Protein AF-Q4T2N0-F1 (afdb_monomer_lite)

Organism: Tetraodon nigroviridis (NCBI:txid99883)

pLDDT: mean 71.39, std 13.15, range [42.53, 86.88]

Secondary structure (DSSP, 8-state):
--SSSTTS---HHHHHHHHHHHT--EEEEE----SS--PEEEEESTT----EEEEEETTEEEEE--

Structure (mmCIF, N/CA/C/O backbone):
data_AF-Q4T2N0-F1
#
_entry.id   AF-Q4T2N0-F1
#
loop_
_atom_site.group_PDB
_atom_site.id
_atom_site.type_symbol
_atom_site.label_atom_id
_atom_site.label_alt_id
_atom_site.label_comp_id
_atom_site.label_asym_id
_atom_site.label_entity_id
_atom_site.label_seq_id
_atom_site.pdbx_PDB_ins_code
_atom_site.Cartn_x
_atom_site.Cartn_y
_atom_site.Cartn_z
_atom_site.occupancy
_atom_site.B_iso_or_equiv
_atom_site.auth_seq_id
_atom_site.auth_comp_id
_atom_site.auth_asym_id
_atom_site.auth_atom_id
_atom_site.pdbx_PDB_model_num
ATOM 1 N N . LYS A 1 1 ? 12.847 6.597 17.168 1.00 46.19 1 LYS A N 1
ATOM 2 C CA . LYS A 1 1 ? 12.721 8.066 16.982 1.00 46.19 1 LYS A CA 1
ATOM 3 C C . LYS A 1 1 ? 13.016 8.390 15.516 1.00 46.19 1 LYS A C 1
ATOM 5 O O . LYS A 1 1 ? 14.092 8.883 15.219 1.00 46.19 1 LYS A O 1
ATOM 10 N N . GLU A 1 2 ? 12.120 8.041 14.592 1.00 52.53 2 GLU A N 1
ATOM 11 C CA . GLU A 1 2 ? 12.370 8.228 13.146 1.00 52.53 2 GLU A CA 1
ATOM 12 C C . GLU A 1 2 ? 11.146 8.726 12.363 1.00 52.53 2 GLU A C 1
ATOM 14 O O . GLU A 1 2 ? 11.149 8.688 11.143 1.00 52.53 2 GLU A O 1
ATOM 19 N N . VAL A 1 3 ? 10.117 9.224 13.055 1.00 47.75 3 VAL A N 1
ATOM 20 C CA . VAL A 1 3 ? 8.795 9.512 12.462 1.00 47.75 3 VAL A CA 1
ATOM 21 C C . VAL A 1 3 ? 8.442 11.006 12.445 1.00 47.75 3 VAL A C 1
ATOM 23 O O . VAL A 1 3 ? 7.376 11.383 11.980 1.00 47.75 3 VAL A O 1
ATOM 26 N N . GLU A 1 4 ? 9.314 11.871 12.973 1.00 51.19 4 GLU A N 1
ATOM 27 C CA . GLU A 1 4 ? 9.001 13.291 13.207 1.00 51.19 4 GLU A CA 1
ATOM 28 C C . GLU A 1 4 ? 9.422 14.296 12.103 1.00 51.19 4 GLU A C 1
ATOM 30 O O . GLU A 1 4 ? 8.850 15.386 12.093 1.00 51.19 4 GLU A O 1
ATOM 35 N N . PRO A 1 5 ? 10.347 14.028 11.152 1.00 42.53 5 PRO A N 1
ATOM 36 C CA . PRO A 1 5 ? 10.626 14.978 10.074 1.00 42.53 5 PRO A CA 1
ATOM 37 C C . PRO A 1 5 ? 9.811 14.677 8.805 1.00 42.53 5 PRO A C 1
ATOM 39 O O . PRO A 1 5 ? 9.929 13.605 8.211 1.00 42.53 5 PRO A O 1
ATOM 42 N N . MET A 1 6 ? 9.030 15.661 8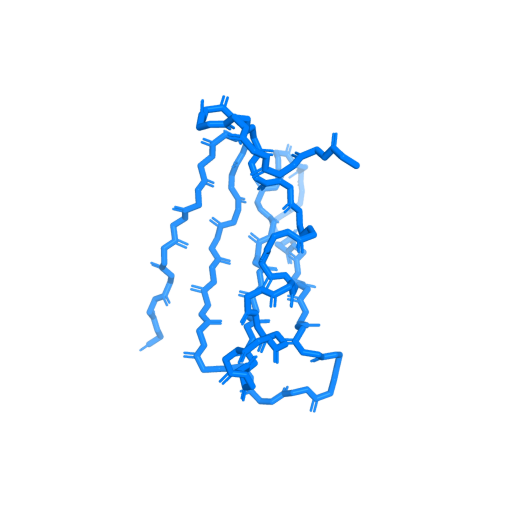.343 1.00 46.66 6 MET A N 1
ATOM 43 C CA . MET A 1 6 ? 8.433 15.644 7.001 1.00 46.66 6 MET A CA 1
ATOM 44 C C . MET A 1 6 ? 9.536 15.610 5.935 1.00 46.66 6 MET A C 1
ATOM 46 O O . MET A 1 6 ? 10.499 16.369 6.032 1.00 46.66 6 MET A O 1
ATOM 50 N N . SER A 1 7 ? 9.359 14.769 4.907 1.00 44.06 7 SER A N 1
ATOM 51 C CA . SER A 1 7 ? 10.309 14.501 3.807 1.00 44.06 7 SER A CA 1
ATOM 52 C C . SER A 1 7 ? 11.347 13.384 4.034 1.00 44.06 7 SER A C 1
ATOM 54 O O . SER A 1 7 ? 12.361 13.358 3.334 1.00 44.06 7 SER A O 1
ATOM 56 N N . LYS A 1 8 ? 11.109 12.431 4.948 1.00 43.03 8 LYS A N 1
ATOM 57 C CA . LYS A 1 8 ? 11.806 11.130 4.926 1.00 43.03 8 LYS A CA 1
ATOM 58 C C . LYS A 1 8 ? 10.999 10.108 4.124 1.00 43.03 8 LYS A C 1
ATOM 60 O O . LYS A 1 8 ? 9.783 10.022 4.293 1.00 43.03 8 LYS A O 1
ATOM 65 N N . GLU A 1 9 ? 11.683 9.356 3.263 1.00 48.75 9 GLU A N 1
ATOM 66 C CA . GLU A 1 9 ? 11.111 8.247 2.495 1.00 48.75 9 GLU A CA 1
ATOM 67 C C . GLU A 1 9 ? 10.311 7.342 3.432 1.00 48.75 9 GLU A C 1
ATOM 69 O O . GLU A 1 9 ? 10.829 6.771 4.392 1.00 48.75 9 GLU A O 1
ATOM 74 N N . SER A 1 10 ? 9.000 7.296 3.215 1.00 51.75 10 SER A N 1
ATOM 75 C CA . SER A 1 10 ? 8.131 6.434 3.997 1.00 51.75 10 SER A CA 1
ATOM 76 C C . SER A 1 10 ? 8.299 5.011 3.484 1.00 51.75 10 SER A C 1
ATOM 78 O O . SER A 1 10 ? 7.649 4.599 2.526 1.00 51.75 10 SER A O 1
ATOM 80 N N . ASP A 1 11 ? 9.212 4.276 4.111 1.00 60.41 11 ASP A N 1
ATOM 81 C CA . ASP A 1 11 ? 9.337 2.833 3.932 1.00 60.41 11 ASP A CA 1
ATOM 82 C C . ASP A 1 11 ? 8.094 2.096 4.457 1.00 60.41 11 ASP A C 1
ATOM 84 O O . ASP A 1 11 ? 7.197 2.677 5.082 1.00 60.41 11 ASP A O 1
ATOM 88 N N . HIS A 1 12 ? 8.069 0.781 4.234 1.00 61.03 12 HIS A N 1
ATOM 89 C CA . HIS A 1 12 ? 6.923 -0.113 4.433 1.00 61.03 12 HIS A CA 1
ATOM 90 C C . HIS A 1 12 ? 6.322 -0.018 5.850 1.00 61.03 12 HIS A C 1
ATOM 92 O O . HIS A 1 12 ? 5.126 -0.229 6.043 1.00 61.03 12 HIS A O 1
ATOM 98 N N . ILE A 1 13 ? 7.132 0.369 6.841 1.00 65.75 13 ILE A N 1
ATOM 99 C CA . ILE A 1 13 ? 6.749 0.520 8.250 1.00 65.75 13 ILE A CA 1
ATOM 100 C C . ILE A 1 13 ? 5.610 1.536 8.434 1.00 65.75 13 ILE A C 1
ATOM 102 O O . ILE A 1 13 ? 4.716 1.302 9.245 1.00 65.75 13 ILE A O 1
ATOM 106 N N . HIS A 1 14 ? 5.591 2.638 7.675 1.00 69.94 14 HIS A N 1
ATOM 107 C CA . HIS A 1 14 ? 4.535 3.652 7.807 1.00 69.94 14 HIS A CA 1
ATOM 108 C C . HIS A 1 14 ? 3.188 3.149 7.285 1.00 69.94 14 HIS A C 1
ATOM 110 O O . HIS A 1 14 ? 2.153 3.419 7.891 1.00 69.94 14 HIS A O 1
ATOM 116 N N . ILE A 1 15 ? 3.204 2.382 6.191 1.00 70.81 15 ILE A N 1
ATOM 117 C CA . ILE A 1 15 ? 1.997 1.791 5.601 1.00 70.81 15 ILE A CA 1
ATOM 118 C C . ILE A 1 15 ? 1.417 0.745 6.550 1.00 70.81 15 ILE A C 1
ATOM 120 O O . ILE A 1 15 ? 0.214 0.743 6.791 1.00 70.81 15 ILE A O 1
ATOM 124 N N . ILE A 1 16 ? 2.274 -0.082 7.154 1.00 72.62 16 ILE A N 1
ATOM 125 C CA . ILE A 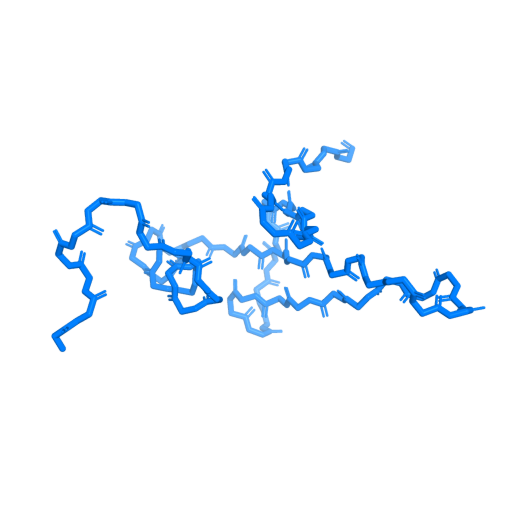1 16 ? 1.867 -1.078 8.151 1.00 72.62 16 ILE A CA 1
ATOM 126 C C . ILE A 1 16 ? 1.282 -0.392 9.391 1.00 72.62 16 ILE A C 1
ATOM 128 O O . ILE A 1 16 ? 0.208 -0.772 9.852 1.00 72.62 16 ILE A O 1
ATOM 132 N N . ALA A 1 17 ? 1.942 0.650 9.904 1.00 75.06 17 ALA A N 1
ATOM 133 C CA . ALA A 1 17 ? 1.462 1.390 11.068 1.00 75.06 17 ALA A CA 1
ATOM 134 C C . ALA A 1 17 ? 0.111 2.071 10.800 1.00 75.06 17 ALA A C 1
ATOM 136 O O . ALA A 1 17 ? -0.772 2.039 11.654 1.00 75.06 17 ALA A O 1
ATOM 137 N N . LEU A 1 18 ? -0.079 2.644 9.607 1.00 74.31 18 LEU A N 1
ATOM 138 C CA . LEU A 1 18 ? -1.345 3.249 9.200 1.00 74.31 18 LEU A CA 1
ATOM 139 C C . LEU A 1 18 ? -2.448 2.193 9.035 1.00 74.31 18 LEU A C 1
ATOM 141 O O . LEU A 1 18 ? -3.555 2.390 9.533 1.00 74.31 18 LEU A O 1
ATOM 145 N N . ALA A 1 19 ? -2.146 1.070 8.377 1.00 77.00 19 ALA A N 1
ATOM 146 C CA . ALA A 1 19 ? -3.063 -0.056 8.205 1.00 77.00 19 ALA A CA 1
ATOM 147 C C . ALA A 1 19 ? -3.552 -0.585 9.560 1.00 77.00 19 ALA A C 1
ATOM 149 O O . ALA A 1 19 ? -4.752 -0.760 9.768 1.00 77.00 19 ALA A O 1
ATOM 150 N N . GLN A 1 20 ? -2.631 -0.751 10.513 1.00 74.69 20 GLN A N 1
ATOM 151 C CA . GLN A 1 20 ? -2.941 -1.172 11.878 1.00 74.69 20 GLN A CA 1
ATOM 152 C C . GLN A 1 20 ? -3.727 -0.110 12.655 1.00 74.69 20 GLN A C 1
ATOM 154 O O . GLN A 1 20 ? -4.690 -0.449 13.336 1.00 74.69 20 GLN A O 1
ATOM 159 N N . ALA A 1 21 ? -3.365 1.171 12.540 1.00 79.88 21 ALA A N 1
ATOM 160 C CA . ALA A 1 21 ? -4.047 2.258 13.246 1.00 79.88 21 ALA A CA 1
ATOM 161 C C . ALA A 1 21 ? -5.486 2.477 12.752 1.00 79.88 21 ALA A C 1
ATOM 163 O O . ALA A 1 21 ? -6.376 2.778 13.545 1.00 79.88 21 ALA A O 1
ATOM 164 N N . LEU A 1 22 ? -5.717 2.324 11.446 1.00 79.25 22 LEU A N 1
ATOM 165 C CA . LEU A 1 22 ? -7.033 2.465 10.818 1.00 79.25 22 LEU A CA 1
ATOM 166 C C . LEU A 1 22 ? -7.807 1.141 10.751 1.00 79.25 22 LEU A C 1
ATOM 168 O O . LEU A 1 22 ? -8.962 1.137 10.331 1.00 79.25 22 LEU A O 1
ATOM 172 N N . ASN A 1 23 ? -7.190 0.033 11.171 1.00 79.69 23 ASN A N 1
ATOM 173 C CA . ASN A 1 23 ? -7.737 -1.319 11.097 1.00 79.69 23 ASN A CA 1
ATOM 174 C C . ASN A 1 23 ? -8.213 -1.697 9.675 1.00 79.69 23 ASN A C 1
ATOM 176 O O . ASN A 1 23 ? -9.273 -2.300 9.495 1.00 79.69 23 ASN A O 1
ATOM 180 N N . VAL A 1 24 ? -7.439 -1.302 8.659 1.00 82.94 24 VAL A N 1
ATOM 181 C CA . VAL A 1 24 ? -7.699 -1.573 7.237 1.00 82.94 24 VAL A CA 1
ATOM 182 C C . VAL A 1 24 ? -6.639 -2.507 6.669 1.00 82.94 24 VAL A C 1
ATOM 184 O O . VAL A 1 24 ? -5.484 -2.468 7.080 1.00 82.94 24 VAL A O 1
ATOM 187 N N . SER A 1 25 ? -7.028 -3.339 5.703 1.00 84.25 25 SER A N 1
ATOM 188 C CA . SER A 1 25 ? -6.093 -4.196 4.969 1.00 84.25 25 SER A CA 1
ATOM 189 C C . SER A 1 25 ? -5.628 -3.513 3.684 1.00 84.25 25 SER A C 1
ATOM 191 O O . SER A 1 25 ? -6.452 -3.026 2.900 1.00 84.25 25 SER A O 1
ATOM 193 N N . ILE A 1 26 ? -4.313 -3.478 3.478 1.00 86.12 26 ILE A N 1
ATOM 194 C CA . ILE A 1 26 ? -3.647 -2.813 2.354 1.00 86.12 26 ILE A CA 1
ATOM 195 C C . ILE A 1 26 ? -2.767 -3.835 1.631 1.00 86.12 26 ILE A C 1
ATOM 197 O O . ILE A 1 26 ? -2.043 -4.594 2.273 1.00 86.12 26 ILE A O 1
ATOM 201 N N . LEU A 1 27 ? -2.813 -3.834 0.301 1.00 86.31 27 LEU A N 1
ATOM 202 C CA . LEU A 1 27 ? -1.904 -4.585 -0.558 1.00 86.31 27 LEU A CA 1
ATOM 203 C C . LEU A 1 27 ? -0.946 -3.610 -1.235 1.00 86.31 27 LEU A C 1
ATOM 205 O O . LEU A 1 27 ? -1.384 -2.640 -1.849 1.00 86.31 27 LEU A O 1
ATOM 209 N N . VAL A 1 28 ? 0.353 -3.869 -1.120 1.00 85.44 28 VAL A N 1
ATOM 210 C CA . VAL A 1 28 ? 1.415 -3.094 -1.767 1.00 85.44 28 VAL A CA 1
ATOM 211 C C . VAL A 1 28 ? 2.084 -3.945 -2.840 1.00 85.44 28 VAL A C 1
ATOM 213 O O . VAL A 1 28 ? 2.649 -4.995 -2.549 1.00 85.44 28 VAL A O 1
ATOM 216 N N . GLU A 1 29 ? 2.015 -3.490 -4.080 1.00 84.44 29 GLU A N 1
ATOM 217 C CA . GLU A 1 29 ? 2.656 -4.060 -5.256 1.00 84.44 29 GLU A CA 1
ATOM 218 C C . GLU A 1 29 ? 4.000 -3.374 -5.504 1.00 84.44 29 GLU A C 1
ATOM 220 O O . GLU A 1 29 ? 4.062 -2.174 -5.734 1.00 84.44 29 GLU A O 1
ATOM 225 N N . TYR A 1 30 ? 5.089 -4.128 -5.482 1.00 80.56 30 TYR A N 1
ATOM 226 C CA . TYR A 1 30 ? 6.440 -3.662 -5.760 1.00 80.56 30 TYR A CA 1
ATOM 227 C C . TYR A 1 30 ? 6.765 -3.887 -7.223 1.00 80.56 30 TYR A C 1
ATOM 229 O O . TYR A 1 30 ? 6.925 -5.026 -7.677 1.00 80.56 30 TYR A O 1
ATOM 237 N N . MET A 1 31 ? 6.912 -2.782 -7.946 1.00 73.56 31 MET A N 1
ATOM 238 C CA . MET A 1 31 ? 7.391 -2.795 -9.317 1.00 73.56 31 MET A CA 1
ATOM 239 C C . MET A 1 31 ? 8.882 -2.457 -9.329 1.00 73.56 31 MET A C 1
ATOM 241 O O . MET A 1 31 ? 9.274 -1.302 -9.508 1.00 73.56 31 MET A O 1
ATOM 245 N N . ASP A 1 32 ? 9.714 -3.475 -9.113 1.00 69.19 32 ASP A N 1
ATOM 246 C CA . ASP A 1 32 ? 11.154 -3.367 -9.352 1.00 69.19 32 ASP A CA 1
ATOM 247 C C . ASP A 1 32 ? 11.467 -3.639 -10.833 1.00 69.19 32 ASP A C 1
ATOM 249 O O . ASP A 1 32 ? 10.752 -4.376 -11.513 1.00 69.19 32 ASP A O 1
ATOM 253 N N . ARG A 1 33 ? 12.547 -3.049 -11.352 1.00 59.56 33 ARG A N 1
ATOM 254 C CA . ARG A 1 33 ? 13.034 -3.215 -12.735 1.00 59.56 33 ARG A CA 1
ATOM 255 C C . ARG A 1 33 ? 13.666 -4.599 -12.981 1.00 59.56 33 ARG A C 1
ATOM 257 O O . ARG A 1 33 ? 14.617 -4.711 -13.752 1.00 59.56 33 ARG A O 1
ATOM 264 N N . GLY A 1 34 ? 13.172 -5.645 -12.323 1.00 57.09 34 GLY A N 1
ATOM 265 C CA . GLY A 1 34 ? 13.602 -7.022 -12.546 1.00 57.09 34 GLY A CA 1
ATOM 266 C C . GLY A 1 34 ? 13.129 -7.537 -13.909 1.00 57.09 34 GLY A C 1
ATOM 267 O O . GLY A 1 34 ? 12.010 -7.261 -14.329 1.00 57.09 34 GLY A O 1
ATOM 268 N N . GLU A 1 35 ? 13.972 -8.303 -14.603 1.00 53.03 35 GLU A N 1
ATOM 269 C CA . GLU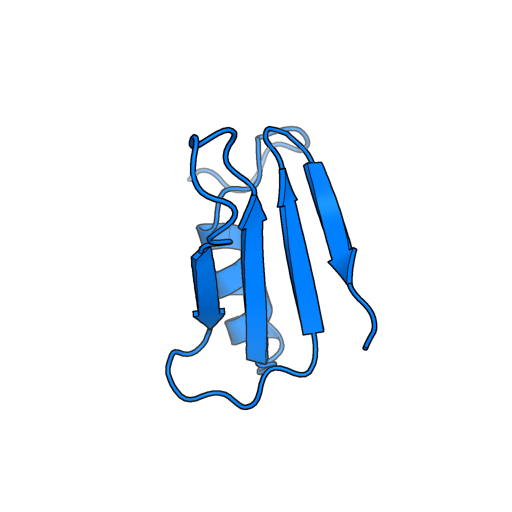 A 1 35 ? 13.759 -8.819 -15.972 1.00 53.03 35 GLU A CA 1
ATOM 270 C C . GLU A 1 35 ? 12.572 -9.794 -16.160 1.00 53.03 35 GLU A C 1
ATOM 272 O O . GLU A 1 35 ? 12.379 -10.340 -17.244 1.00 53.03 35 GLU A O 1
ATO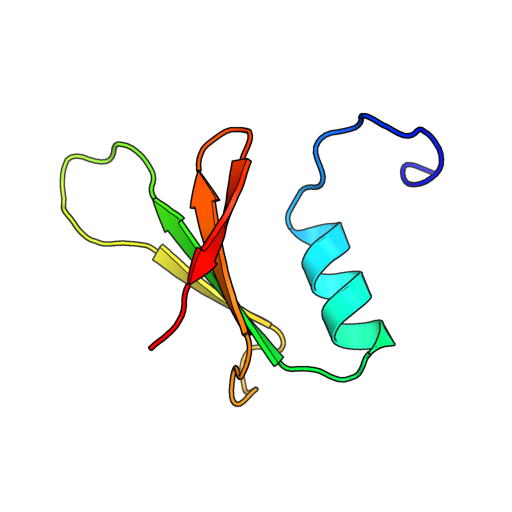M 277 N N . GLY A 1 36 ? 11.730 -10.007 -15.152 1.00 55.34 36 GLY A N 1
ATOM 278 C CA . GLY A 1 36 ? 10.509 -10.799 -15.263 1.00 55.34 36 GLY A CA 1
ATOM 279 C C . GLY A 1 36 ? 9.342 -9.975 -14.752 1.00 55.34 36 GLY A C 1
ATOM 280 O O . GLY A 1 36 ? 9.418 -9.456 -13.647 1.00 55.34 36 GLY A O 1
ATOM 281 N N . GLY A 1 37 ? 8.260 -9.859 -15.528 1.00 58.97 37 GLY A N 1
ATOM 282 C CA . GLY A 1 37 ? 7.041 -9.104 -15.187 1.00 58.97 37 GLY A CA 1
ATOM 283 C C . GLY A 1 37 ? 6.255 -9.615 -13.967 1.00 58.97 37 GLY A C 1
ATOM 284 O O . GLY A 1 37 ? 5.035 -9.493 -13.925 1.00 58.97 37 GLY A O 1
ATOM 285 N N . THR A 1 38 ? 6.927 -10.227 -12.997 1.00 59.09 38 THR A N 1
ATOM 286 C CA . THR A 1 38 ? 6.407 -10.629 -11.698 1.00 59.09 38 THR A CA 1
ATOM 287 C C . THR A 1 38 ? 6.477 -9.442 -10.745 1.00 59.09 38 THR A C 1
ATOM 289 O O . THR A 1 38 ? 7.532 -9.119 -10.202 1.00 59.09 38 THR A O 1
ATOM 292 N N . VAL A 1 39 ? 5.334 -8.790 -10.557 1.00 67.38 39 VAL A N 1
ATOM 293 C CA . VAL A 1 39 ? 5.129 -7.772 -9.525 1.00 67.38 39 VAL A CA 1
ATOM 294 C C . VAL A 1 39 ? 5.044 -8.481 -8.170 1.00 67.38 39 VAL A C 1
ATOM 296 O O . VAL A 1 39 ? 4.227 -9.388 -7.993 1.00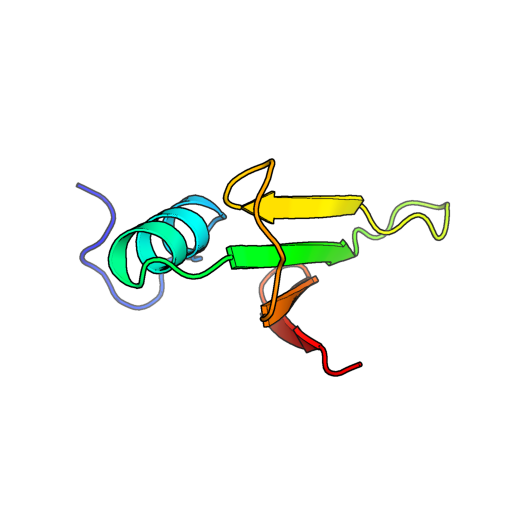 67.38 39 VAL A O 1
ATOM 299 N N . ASN A 1 40 ? 5.898 -8.107 -7.216 1.00 77.25 40 ASN A N 1
ATOM 300 C CA . ASN A 1 40 ? 5.841 -8.675 -5.867 1.00 77.25 40 ASN A CA 1
ATOM 301 C C . ASN A 1 40 ? 4.721 -7.981 -5.091 1.00 77.25 40 ASN A C 1
ATOM 303 O O . ASN A 1 40 ? 4.772 -6.773 -4.922 1.00 77.25 40 ASN A O 1
ATOM 307 N N . HIS A 1 41 ? 3.724 -8.711 -4.599 1.00 80.56 41 HIS A N 1
ATOM 308 C CA . HIS A 1 41 ? 2.678 -8.136 -3.748 1.00 80.56 41 HIS A CA 1
ATOM 309 C C . HIS A 1 41 ? 2.948 -8.471 -2.282 1.00 80.56 41 HIS A C 1
ATOM 311 O O . HIS A 1 41 ? 3.425 -9.559 -1.963 1.00 80.56 41 HIS A O 1
ATOM 317 N N . HIS A 1 42 ? 2.671 -7.535 -1.383 1.00 82.25 42 HIS A N 1
ATOM 318 C CA . HIS A 1 42 ? 2.729 -7.715 0.064 1.00 82.25 42 HIS A CA 1
ATOM 319 C C . HIS A 1 42 ? 1.397 -7.266 0.656 1.00 82.25 42 HIS A C 1
ATOM 321 O O . HIS A 1 42 ? 0.953 -6.149 0.395 1.00 82.25 42 HIS A O 1
ATOM 327 N N . VAL A 1 43 ? 0.751 -8.133 1.434 1.00 82.44 43 VAL A N 1
ATOM 328 C CA . VAL A 1 43 ? -0.544 -7.848 2.063 1.00 82.44 43 VAL A CA 1
ATOM 329 C C . VAL A 1 43 ? -0.327 -7.610 3.548 1.00 82.44 43 VAL A C 1
ATOM 331 O O . VAL A 1 43 ? 0.361 -8.379 4.214 1.00 82.44 43 VAL A O 1
ATOM 334 N N . PHE A 1 44 ? -0.915 -6.533 4.062 1.00 79.44 44 PHE A N 1
ATOM 335 C CA . PHE A 1 44 ? -0.844 -6.172 5.469 1.00 79.44 44 PHE A CA 1
ATOM 336 C C . PHE A 1 44 ? -2.246 -5.899 6.018 1.00 79.44 44 PHE A C 1
ATOM 338 O O . PHE A 1 44 ? -2.926 -5.007 5.500 1.00 79.44 44 PHE A O 1
ATOM 345 N N . PRO A 1 45 ? -2.670 -6.592 7.090 1.00 79.38 45 PRO A N 1
ATOM 346 C CA . PRO A 1 45 ? -2.048 -7.789 7.686 1.00 79.38 45 PRO A CA 1
ATOM 347 C C . PRO A 1 45 ? -2.038 -8.995 6.717 1.00 79.38 45 PRO A C 1
ATOM 349 O O . PRO A 1 45 ? -2.846 -9.020 5.797 1.00 79.38 45 PRO A O 1
ATOM 352 N N . GLU A 1 46 ? -1.149 -9.980 6.923 1.00 71.81 46 GLU A N 1
ATOM 353 C CA . GLU A 1 46 ? -0.881 -11.104 5.985 1.00 71.81 46 GLU A CA 1
ATOM 354 C C . GLU A 1 46 ? -2.114 -11.962 5.613 1.00 71.81 46 GLU A C 1
ATOM 356 O O . GLU A 1 46 ? -2.108 -12.597 4.564 1.00 71.81 46 GLU A O 1
ATOM 361 N N . ASP A 1 47 ? -3.193 -11.912 6.403 1.00 70.62 47 ASP A N 1
ATOM 362 C CA . ASP A 1 47 ? -4.468 -12.620 6.169 1.00 70.62 47 ASP A CA 1
ATOM 363 C C . ASP A 1 47 ? -5.674 -11.669 5.992 1.00 70.62 47 ASP A C 1
ATOM 365 O O . ASP A 1 47 ? -6.836 -12.052 6.156 1.00 70.62 47 ASP A O 1
ATOM 369 N N . GLY A 1 48 ? -5.413 -10.390 5.721 1.00 72.81 48 GLY A N 1
ATOM 370 C CA . GLY A 1 48 ? -6.449 -9.391 5.477 1.00 72.81 48 GLY A CA 1
ATOM 371 C C . GLY A 1 48 ? -7.096 -9.524 4.096 1.00 72.81 48 GLY A C 1
ATOM 372 O O . GLY A 1 48 ? -6.481 -10.026 3.162 1.00 72.81 48 GLY A O 1
ATOM 373 N N . ASP A 1 49 ? -8.323 -9.016 3.946 1.00 82.81 49 ASP A N 1
ATOM 374 C CA . ASP A 1 49 ? -8.947 -8.791 2.633 1.00 82.81 49 ASP A CA 1
ATOM 375 C C . ASP A 1 49 ? -8.621 -7.357 2.177 1.00 82.81 49 ASP A C 1
ATOM 377 O O . ASP A 1 49 ? -9.254 -6.403 2.6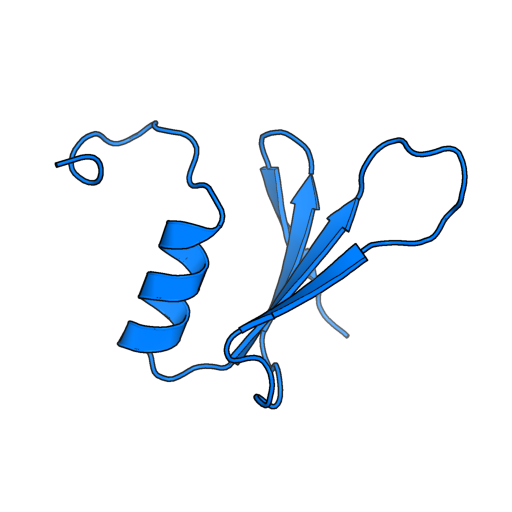57 1.00 82.81 49 ASP A O 1
ATOM 381 N N . PRO A 1 50 ? -7.583 -7.151 1.341 1.00 83.31 50 PRO A N 1
ATOM 382 C CA . PRO A 1 50 ? -7.112 -5.820 1.008 1.00 83.31 50 PRO A CA 1
ATOM 383 C C . PRO A 1 50 ? -8.153 -5.066 0.186 1.00 83.31 50 PRO A C 1
ATOM 385 O O . PRO A 1 50 ? -8.528 -5.463 -0.915 1.00 83.31 50 PRO A O 1
ATOM 388 N N . ARG A 1 51 ? -8.589 -3.922 0.718 1.00 82.69 51 ARG A N 1
ATOM 389 C CA . ARG A 1 51 ? -9.488 -2.993 0.011 1.00 82.69 51 ARG A CA 1
ATOM 390 C C . ARG A 1 51 ? -8.749 -1.846 -0.660 1.00 82.69 51 ARG A C 1
ATOM 392 O O . ARG A 1 51 ? -9.336 -1.123 -1.459 1.00 82.69 51 ARG A O 1
ATOM 399 N N . ILE A 1 52 ? -7.485 -1.662 -0.296 1.00 83.88 52 ILE A N 1
ATOM 400 C CA . ILE A 1 52 ? -6.618 -0.604 -0.797 1.00 83.88 52 ILE A CA 1
ATOM 401 C C . ILE A 1 52 ? -5.438 -1.279 -1.482 1.00 83.88 52 ILE A C 1
ATOM 403 O O . ILE A 1 52 ? -4.753 -2.092 -0.864 1.00 83.88 52 ILE A O 1
ATOM 407 N N . PHE A 1 53 ? -5.207 -0.917 -2.739 1.00 86.88 53 PHE A N 1
ATOM 408 C CA . PHE A 1 53 ? -4.098 -1.411 -3.543 1.00 86.88 53 PHE A CA 1
ATOM 409 C C . PHE A 1 53 ? -3.150 -0.244 -3.805 1.00 86.88 53 PHE A C 1
ATOM 411 O O . PHE A 1 53 ? -3.564 0.811 -4.288 1.00 86.88 53 PHE A O 1
ATOM 418 N N . LEU A 1 54 ? -1.885 -0.415 -3.448 1.00 85.88 54 LEU A N 1
ATOM 419 C CA . LEU A 1 54 ? -0.827 0.566 -3.640 1.00 85.88 54 LEU A CA 1
ATOM 420 C C . LEU A 1 54 ? 0.227 -0.028 -4.562 1.00 85.88 54 LEU A C 1
ATOM 422 O O . LEU A 1 54 ? 0.607 -1.175 -4.384 1.00 85.88 54 LEU A O 1
ATOM 426 N N . LEU A 1 55 ? 0.732 0.752 -5.506 1.00 84.69 55 LEU A N 1
ATOM 427 C CA . LEU A 1 55 ? 1.897 0.410 -6.310 1.00 84.69 55 LEU A CA 1
ATOM 428 C C . LEU A 1 55 ? 3.089 1.198 -5.780 1.00 84.69 55 LEU A C 1
ATOM 430 O O . LEU A 1 55 ? 3.107 2.425 -5.855 1.00 84.69 55 LEU A O 1
ATOM 434 N N . TYR A 1 56 ? 4.087 0.498 -5.266 1.00 81.56 56 TYR A N 1
ATOM 435 C CA . TYR A 1 56 ? 5.376 1.070 -4.939 1.00 81.56 56 TYR A CA 1
ATOM 436 C C . TYR A 1 56 ? 6.298 1.054 -6.155 1.00 81.56 56 TYR A C 1
ATOM 438 O O . TYR A 1 56 ? 6.594 0.011 -6.750 1.00 81.56 56 TYR A O 1
ATOM 446 N N . ARG A 1 57 ? 6.798 2.243 -6.475 1.00 78.81 57 ARG A N 1
ATOM 447 C CA . ARG A 1 57 ? 7.902 2.496 -7.395 1.00 78.81 57 ARG A CA 1
ATOM 448 C C . ARG A 1 57 ? 8.998 3.221 -6.606 1.00 78.81 57 ARG A C 1
ATOM 450 O O . ARG A 1 57 ? 8.675 3.924 -5.650 1.00 78.81 57 ARG A O 1
ATOM 457 N N . PRO A 1 58 ? 10.283 3.108 -6.975 1.00 76.25 58 PRO A N 1
ATOM 458 C CA . PRO A 1 58 ? 11.353 3.810 -6.267 1.00 76.25 58 PRO A CA 1
ATOM 459 C C . PRO A 1 58 ? 11.050 5.313 -6.120 1.00 76.25 58 PRO A C 1
ATOM 461 O O . PRO A 1 58 ? 10.996 6.039 -7.114 1.00 76.25 58 PRO A O 1
ATOM 464 N N . GLY A 1 59 ? 10.802 5.759 -4.884 1.00 72.06 59 GLY A N 1
ATOM 465 C CA . GLY A 1 59 ? 10.461 7.146 -4.545 1.00 72.06 59 GLY A CA 1
ATOM 466 C C . GLY A 1 59 ? 9.002 7.577 -4.781 1.00 72.06 59 GLY A C 1
ATOM 467 O O . GLY A 1 59 ? 8.704 8.759 -4.616 1.00 72.06 59 GLY A O 1
ATOM 468 N N . HIS A 1 60 ? 8.086 6.677 -5.162 1.00 78.38 60 HIS A N 1
ATOM 469 C CA . HIS A 1 60 ? 6.683 7.024 -5.417 1.00 78.38 60 HIS A CA 1
ATOM 470 C C . HIS A 1 60 ? 5.706 5.895 -5.061 1.00 78.38 60 HIS A C 1
ATOM 472 O O . HIS A 1 60 ? 5.936 4.733 -5.388 1.00 78.38 60 HIS A O 1
ATOM 478 N N . TYR A 1 61 ? 4.573 6.255 -4.457 1.00 80.25 61 TYR A N 1
ATOM 479 C CA . TYR A 1 61 ? 3.439 5.353 -4.260 1.00 80.25 61 TYR A CA 1
ATOM 480 C C . TYR A 1 61 ? 2.258 5.825 -5.102 1.00 80.25 61 TYR A C 1
ATOM 482 O O . TYR A 1 61 ? 1.858 6.985 -5.018 1.00 80.25 61 TYR A O 1
ATOM 490 N N . ASP A 1 62 ? 1.681 4.925 -5.886 1.00 83.19 62 ASP A N 1
ATOM 491 C CA . ASP A 1 62 ? 0.443 5.162 -6.626 1.00 83.19 62 ASP A CA 1
ATOM 492 C C . ASP A 1 62 ? -0.692 4.341 -6.026 1.00 83.19 62 ASP A C 1
ATOM 494 O O . ASP A 1 62 ? -0.470 3.265 -5.477 1.00 83.19 62 ASP A O 1
ATOM 498 N N . ILE A 1 63 ? -1.920 4.838 -6.146 1.00 85.06 63 ILE A N 1
ATOM 499 C CA . ILE A 1 63 ? -3.112 4.081 -5.767 1.00 85.06 63 ILE A CA 1
ATOM 500 C C . ILE A 1 63 ? -3.598 3.333 -7.003 1.00 85.06 63 ILE A C 1
ATOM 502 O O . ILE A 1 63 ? -3.854 3.939 -8.045 1.00 85.06 63 ILE A O 1
ATOM 506 N N . LEU A 1 64 ? -3.737 2.019 -6.872 1.00 83.12 64 LEU A N 1
ATOM 507 C CA . LEU A 1 64 ? -4.335 1.165 -7.885 1.00 83.12 64 LEU A CA 1
ATOM 508 C C . LEU A 1 64 ? -5.827 0.989 -7.591 1.00 83.12 64 LEU A C 1
ATOM 510 O O . LEU A 1 64 ? -6.241 0.770 -6.452 1.00 83.12 64 LEU A O 1
ATOM 514 N N . TYR A 1 65 ? -6.632 1.065 -8.647 1.00 81.25 65 TYR A N 1
ATOM 515 C CA . TYR A 1 65 ? -8.060 0.769 -8.616 1.00 81.25 65 TYR A CA 1
ATOM 516 C C . TYR A 1 65 ? -8.317 -0.445 -9.504 1.00 81.25 65 TYR A C 1
ATOM 518 O O . TYR A 1 65 ? -7.751 -0.541 -10.595 1.00 81.25 65 TYR A O 1
ATOM 526 N N . LYS A 1 66 ? -9.148 -1.365 -9.020 1.00 66.75 66 LYS A N 1
ATOM 527 C CA . LYS A 1 66 ? -9.582 -2.550 -9.760 1.00 66.75 66 LYS A CA 1
ATOM 528 C C . LYS A 1 66 ? -10.918 -2.303 -10.447 1.00 66.75 66 LYS A C 1
ATOM 530 O O . LYS A 1 66 ? -11.749 -1.586 -9.846 1.00 66.75 66 LYS A O 1
#

Sequence (66 aa):
KEVEPMSKESDHIHIIALAQALNVSILVEYMDRGEGGTVNHHVFPEDGDPRIFLLYRPGHYDILYK

InterPro domains:
  IPR003323 OTU domain [PS50802] (1-66)
  IPR019400 Peptidase C65, otubain [PF10275] (1-66)
  IPR038765 Papain-like cysteine peptidase superfamily [SSF54001] (2-66)
  IPR042468 Peptidase C65, otubain, subdomain 1 [G3DSA:3.30.200.60] (1-66)

Foldseek 3Di:
DPPPDPPDPDPPVVVLVVCVVVVAKEKEWEDDPDPDPDTDIDIVVNPHDHPWYWYDDVVDIDTDDD

Radius of gyration: 12.68 Å; chains: 1; bounding box: 23×28×33 Å